Protein AF-A0A1R3KUY7-F1 (afdb_monomer)

Mean predicted aligned error: 13.01 Å

Solvent-accessible surface area (backbone atoms only — not comparable to full-atom values): 4682 Å² total; per-residue (Å²): 136,84,89,81,83,80,50,73,64,60,54,49,54,44,63,69,34,58,65,62,35,49,50,55,49,50,54,51,45,59,69,43,30,78,83,69,80,86,56,78,50,71,76,39,51,45,54,54,42,56,73,65,23,67,82,41,97,56,63,70,60,82,71,79,75,58,75,75,70,73,71,73,124

InterPro domains:
  IPR011992 EF-hand domain pair [SSF47473] (23-53)
  IPR018247 EF-Hand 1, calcium-binding site [PS00018] (33-45)

Organism: NCBI:txid93759

Foldseek 3Di:
DDDDDDDPVNVVVCVVPCVNVVVVVVVVVVQQPPVPPSDHDPVSVVVVCVVQVVVPPVRPPPPPDDVVVVVPD

Radius of gyration: 18.17 Å; Cα contacts (8 Å, |Δi|>4): 27; chains: 1; bounding box: 49×35×34 Å

pLDDT: mean 72.41, std 13.41, range [45.38, 88.88]

Sequence (73 aa):
MSVEVLDGATIVNFVEDEEAFNGSICDHFSLLDTDHDGLLSYGELLKELQSLRVFETHFGIDVKTNPKELARV

Structure (mmCIF, N/CA/C/O backbone):
data_AF-A0A1R3KUY7-F1
#
_entry.id   AF-A0A1R3KUY7-F1
#
loop_
_atom_site.group_PDB
_atom_site.id
_atom_site.type_symbol
_atom_site.label_atom_id
_atom_site.label_alt_id
_atom_site.label_comp_id
_atom_site.label_asym_id
_atom_site.label_entity_id
_atom_site.label_seq_id
_atom_site.pdbx_PDB_ins_code
_atom_site.Cartn_x
_atom_site.Cartn_y
_atom_site.Cartn_z
_atom_site.occupancy
_atom_site.B_iso_or_equiv
_atom_site.auth_seq_id
_atom_site.auth_comp_id
_atom_site.auth_asym_id
_atom_site.auth_atom_id
_atom_site.pdbx_PDB_model_num
ATOM 1 N N . MET A 1 1 ? -13.321 -1.697 -22.312 1.00 51.00 1 MET A N 1
ATOM 2 C CA . MET A 1 1 ? -12.398 -1.921 -21.185 1.00 51.00 1 MET A CA 1
ATOM 3 C C . MET A 1 1 ? -11.395 -2.966 -21.641 1.00 51.00 1 MET A C 1
ATOM 5 O O . MET A 1 1 ? -11.810 -4.085 -21.918 1.00 51.00 1 MET A O 1
ATOM 9 N N . SER A 1 2 ? -10.145 -2.568 -21.879 1.00 45.47 2 SER A N 1
ATOM 10 C CA . SER A 1 2 ? -9.029 -3.471 -22.188 1.00 45.47 2 SER A CA 1
ATOM 11 C C . SER A 1 2 ? -8.504 -4.076 -20.888 1.00 45.47 2 SER A C 1
ATOM 13 O O . SER A 1 2 ? -8.465 -3.394 -19.869 1.00 45.47 2 SER A O 1
ATOM 15 N N . VAL A 1 3 ? -8.143 -5.358 -20.913 1.00 48.12 3 VAL A N 1
ATOM 16 C CA . VAL A 1 3 ? -7.440 -6.005 -19.801 1.00 48.12 3 VAL A CA 1
ATOM 17 C C . VAL A 1 3 ? -5.957 -5.895 -20.121 1.00 48.12 3 VAL A C 1
ATOM 19 O O . VAL A 1 3 ? -5.496 -6.485 -21.097 1.00 48.12 3 VAL A O 1
ATOM 22 N N . GLU A 1 4 ? -5.237 -5.084 -19.357 1.00 60.00 4 GLU A N 1
ATOM 23 C CA . GLU A 1 4 ? -3.794 -4.921 -19.506 1.00 60.00 4 GLU A CA 1
ATOM 24 C C . GLU A 1 4 ? -3.107 -5.956 -18.621 1.00 60.00 4 GLU A C 1
ATOM 26 O O . GLU A 1 4 ? -3.306 -5.998 -17.408 1.00 60.00 4 GLU A O 1
ATOM 31 N N . VAL A 1 5 ? -2.354 -6.859 -19.248 1.00 62.34 5 VAL A N 1
ATOM 32 C CA . VAL A 1 5 ? -1.540 -7.831 -18.521 1.00 62.34 5 VAL A CA 1
ATOM 33 C C . VAL A 1 5 ? -0.252 -7.120 -18.135 1.00 62.34 5 VAL A C 1
ATOM 35 O O . VAL A 1 5 ? 0.610 -6.901 -18.982 1.00 62.34 5 VAL A O 1
ATOM 38 N N . LEU A 1 6 ? -0.146 -6.737 -16.865 1.00 67.8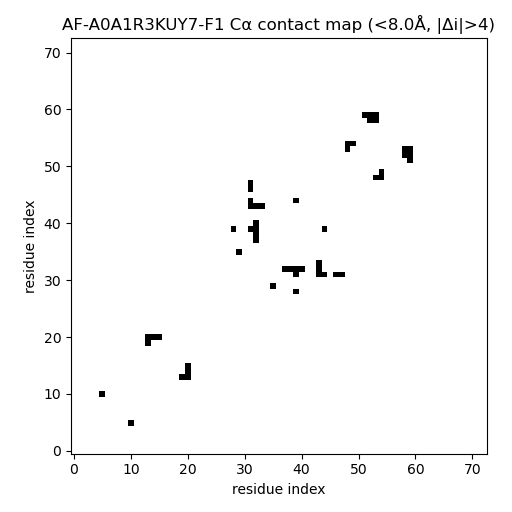1 6 LEU A N 1
ATOM 39 C CA . LEU A 1 6 ? 1.095 -6.225 -16.296 1.00 67.81 6 LEU A CA 1
ATOM 40 C C . LEU A 1 6 ? 2.064 -7.397 -16.119 1.00 67.81 6 LEU A C 1
ATOM 42 O O . LEU A 1 6 ? 1.753 -8.370 -15.427 1.00 67.81 6 LEU A O 1
ATOM 46 N N . ASP A 1 7 ? 3.219 -7.329 -16.778 1.00 78.19 7 ASP A N 1
ATOM 47 C CA . ASP A 1 7 ? 4.282 -8.302 -16.558 1.00 78.19 7 ASP A CA 1
ATOM 48 C C . ASP A 1 7 ? 5.026 -8.007 -15.244 1.00 78.19 7 ASP A C 1
ATOM 50 O O . ASP A 1 7 ? 5.003 -6.896 -14.706 1.00 78.19 7 ASP A O 1
ATOM 54 N N . GLY A 1 8 ? 5.686 -9.029 -14.694 1.00 75.00 8 GLY A N 1
ATOM 55 C CA . GLY A 1 8 ? 6.427 -8.879 -13.440 1.00 75.00 8 GLY A CA 1
ATOM 56 C C . GLY A 1 8 ? 7.549 -7.839 -13.528 1.00 75.00 8 GLY A C 1
ATOM 57 O O . GLY A 1 8 ? 7.861 -7.207 -12.526 1.00 75.00 8 GLY A O 1
ATOM 58 N N . ALA A 1 9 ? 8.121 -7.617 -14.715 1.00 79.50 9 ALA A N 1
ATOM 59 C CA . ALA A 1 9 ? 9.168 -6.621 -14.925 1.00 79.50 9 ALA A CA 1
ATOM 60 C C . ALA A 1 9 ? 8.634 -5.186 -14.799 1.00 79.50 9 ALA A C 1
ATOM 62 O O . ALA A 1 9 ? 9.292 -4.336 -14.211 1.00 79.50 9 ALA A O 1
ATOM 63 N N . THR A 1 10 ? 7.422 -4.923 -15.282 1.00 78.88 10 THR A N 1
ATOM 64 C CA . THR A 1 10 ? 6.738 -3.631 -15.160 1.00 78.88 10 THR A CA 1
ATOM 65 C C . THR A 1 10 ? 6.411 -3.333 -13.702 1.00 78.88 10 THR A C 1
ATOM 67 O O . THR A 1 10 ? 6.593 -2.205 -13.255 1.00 78.88 10 THR A O 1
ATOM 70 N N . ILE A 1 11 ? 5.999 -4.350 -12.936 1.00 79.25 11 ILE A N 1
ATOM 71 C CA . ILE A 1 11 ? 5.760 -4.212 -11.492 1.00 79.25 11 ILE A CA 1
ATOM 72 C C . ILE A 1 11 ? 7.068 -3.892 -10.764 1.00 79.25 11 ILE A C 1
ATOM 74 O O . ILE A 1 11 ? 7.099 -2.978 -9.948 1.00 79.25 11 ILE A O 1
ATOM 78 N N . VAL A 1 12 ? 8.152 -4.610 -11.070 1.00 82.06 12 VAL A N 1
ATOM 79 C CA . VAL A 1 12 ? 9.463 -4.359 -10.452 1.00 82.06 12 VAL A CA 1
ATOM 80 C C . VAL A 1 12 ? 9.970 -2.960 -10.794 1.00 82.06 12 VAL A C 1
ATOM 82 O O . VAL A 1 12 ? 10.337 -2.233 -9.882 1.00 82.06 12 VAL A O 1
ATOM 85 N N . ASN A 1 13 ? 9.898 -2.539 -12.059 1.00 83.00 13 ASN A N 1
ATOM 86 C CA . ASN A 1 13 ? 10.293 -1.188 -12.470 1.00 83.00 13 ASN A CA 1
ATOM 87 C C . ASN A 1 13 ? 9.491 -0.095 -11.747 1.00 83.00 13 ASN A C 1
ATOM 89 O O . ASN A 1 13 ? 10.053 0.933 -11.392 1.00 83.00 13 ASN A O 1
ATOM 93 N N . PHE A 1 14 ? 8.194 -0.312 -11.510 1.00 83.56 14 PHE A N 1
ATOM 94 C CA . PHE A 1 14 ? 7.373 0.616 -10.730 1.00 83.56 14 PHE A CA 1
ATOM 95 C C . PHE A 1 14 ? 7.791 0.666 -9.255 1.00 83.56 14 PHE A C 1
ATOM 97 O O . PHE A 1 14 ? 7.806 1.737 -8.666 1.00 83.56 14 PHE A O 1
ATOM 104 N N . VAL A 1 15 ? 8.136 -0.478 -8.657 1.00 82.25 15 VAL A N 1
ATOM 105 C CA . VAL A 1 15 ? 8.597 -0.548 -7.260 1.00 82.25 15 VAL A CA 1
ATOM 106 C C . VAL A 1 15 ? 9.999 0.051 -7.092 1.00 82.25 15 VAL A C 1
ATOM 108 O O . VAL A 1 15 ? 10.293 0.618 -6.045 1.00 82.25 15 VAL A O 1
ATOM 111 N N . GLU A 1 16 ? 10.865 -0.073 -8.101 1.00 87.81 16 GLU A N 1
ATOM 112 C CA . GLU A 1 16 ? 12.209 0.521 -8.105 1.00 87.81 16 GLU A CA 1
ATOM 113 C C . GLU A 1 16 ? 12.192 2.040 -8.337 1.00 87.81 16 GLU A C 1
ATOM 115 O O . GLU A 1 16 ? 13.116 2.735 -7.910 1.00 87.81 16 GLU A O 1
ATOM 120 N N . ASP A 1 17 ? 11.150 2.570 -8.979 1.00 88.88 17 ASP A N 1
ATOM 121 C CA . ASP A 1 17 ? 10.919 4.009 -9.074 1.00 88.88 17 ASP A CA 1
ATOM 122 C C . ASP A 1 17 ? 10.378 4.538 -7.739 1.00 88.88 17 ASP A C 1
ATOM 124 O O . ASP A 1 17 ? 9.171 4.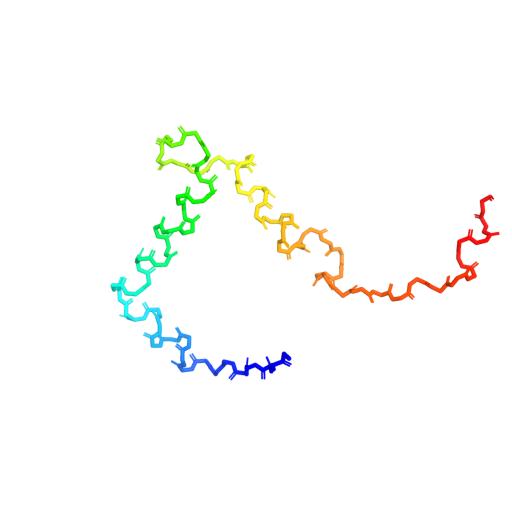621 -7.518 1.00 88.88 17 ASP A O 1
ATOM 128 N N . GLU A 1 18 ? 11.287 4.898 -6.829 1.00 85.38 18 GLU A N 1
ATOM 129 C CA . GLU A 1 18 ? 10.926 5.433 -5.512 1.00 85.38 18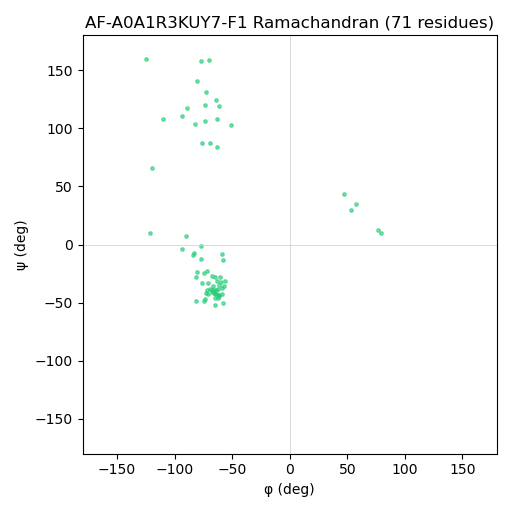 GLU A CA 1
ATOM 130 C C . GLU A 1 18 ? 10.021 6.672 -5.591 1.00 85.38 18 GLU A C 1
ATOM 132 O O . GLU A 1 18 ? 9.208 6.873 -4.694 1.00 85.38 18 GLU A O 1
ATOM 137 N N . GLU A 1 19 ? 10.130 7.516 -6.620 1.00 85.75 19 GLU A N 1
ATOM 138 C CA . GLU A 1 19 ? 9.313 8.729 -6.730 1.00 85.75 19 GLU A CA 1
ATOM 139 C C . GLU A 1 19 ? 7.874 8.376 -7.120 1.00 85.75 19 GLU A C 1
ATOM 141 O O . GLU A 1 19 ? 6.927 8.795 -6.447 1.00 85.75 19 GLU A O 1
ATOM 146 N N . ALA A 1 20 ? 7.706 7.544 -8.151 1.00 82.19 20 ALA A N 1
ATOM 147 C CA . ALA A 1 20 ? 6.395 7.063 -8.578 1.00 82.19 20 ALA A CA 1
ATOM 148 C C . ALA A 1 20 ? 5.739 6.175 -7.512 1.00 82.19 20 ALA A C 1
ATOM 150 O O . ALA A 1 20 ? 4.545 6.316 -7.230 1.00 82.19 20 ALA A O 1
ATOM 151 N N . PHE A 1 21 ? 6.521 5.294 -6.888 1.00 83.62 21 PHE A N 1
ATOM 152 C CA . PHE A 1 21 ? 6.058 4.419 -5.823 1.00 83.62 21 PHE A CA 1
ATOM 153 C C . PHE A 1 21 ? 5.635 5.222 -4.594 1.00 83.62 21 PHE A C 1
ATOM 155 O O . PHE A 1 21 ? 4.502 5.078 -4.138 1.00 83.62 21 PHE A O 1
ATOM 162 N N . ASN A 1 22 ? 6.489 6.115 -4.081 1.00 84.19 22 ASN A N 1
ATOM 163 C CA . ASN A 1 22 ? 6.144 6.919 -2.909 1.00 84.19 22 ASN A CA 1
ATOM 164 C C . ASN A 1 22 ? 4.968 7.854 -3.192 1.00 84.19 22 ASN A C 1
ATOM 166 O O . ASN A 1 22 ? 4.102 7.981 -2.335 1.00 84.19 22 ASN A O 1
ATOM 170 N N . GLY A 1 23 ? 4.884 8.464 -4.379 1.00 86.44 23 GLY A N 1
ATOM 171 C CA . GLY A 1 23 ? 3.723 9.266 -4.772 1.00 86.44 23 GLY A CA 1
ATOM 172 C C . GLY A 1 23 ? 2.430 8.450 -4.736 1.00 86.44 23 GLY A C 1
ATOM 173 O O . GLY A 1 23 ? 1.474 8.826 -4.061 1.00 86.44 23 GLY A O 1
ATOM 174 N N . SER A 1 24 ? 2.432 7.272 -5.368 1.00 83.81 24 SER A N 1
ATOM 175 C CA . SER A 1 24 ? 1.274 6.374 -5.380 1.00 83.81 24 SER A CA 1
ATOM 176 C C . SER A 1 24 ? 0.887 5.881 -3.984 1.00 83.81 24 SER A C 1
ATOM 178 O O . SER A 1 24 ? -0.302 5.738 -3.699 1.00 83.81 24 SER A O 1
ATOM 180 N N . ILE A 1 25 ? 1.865 5.588 -3.124 1.00 83.31 25 ILE A N 1
ATOM 181 C CA . ILE A 1 25 ? 1.622 5.129 -1.754 1.00 83.31 25 ILE A CA 1
ATOM 182 C C . ILE A 1 25 ? 1.113 6.277 -0.884 1.00 83.31 25 ILE A C 1
ATOM 184 O O . ILE A 1 25 ? 0.172 6.068 -0.130 1.00 83.31 25 ILE A O 1
ATOM 188 N N . CYS A 1 26 ? 1.668 7.484 -1.002 1.00 86.00 26 CYS A N 1
ATOM 189 C CA . CYS A 1 26 ? 1.205 8.661 -0.267 1.00 86.00 26 CYS A CA 1
ATOM 190 C C . CYS A 1 26 ? -0.229 9.046 -0.644 1.00 86.00 26 CYS A C 1
ATOM 192 O O . CYS A 1 26 ? -1.029 9.343 0.243 1.00 86.00 26 CYS A O 1
ATOM 194 N N . ASP A 1 27 ? -0.578 9.007 -1.931 1.00 85.38 27 ASP A N 1
ATOM 195 C CA . ASP A 1 27 ? -1.937 9.295 -2.398 1.00 85.38 27 ASP A CA 1
ATOM 196 C C . ASP A 1 27 ? -2.934 8.248 -1.885 1.00 85.38 27 ASP A C 1
ATOM 198 O O . ASP A 1 27 ? -4.017 8.590 -1.404 1.00 85.38 27 ASP A O 1
ATOM 202 N N . HIS A 1 28 ? -2.557 6.964 -1.928 1.00 83.88 28 HIS A N 1
ATOM 203 C CA . HIS A 1 28 ? -3.388 5.875 -1.407 1.00 83.88 28 HIS A CA 1
ATOM 204 C C . HIS A 1 28 ? -3.523 5.936 0.119 1.00 83.88 28 HIS A C 1
ATOM 206 O O . HIS A 1 28 ? -4.624 5.790 0.646 1.00 83.88 28 HIS A O 1
ATOM 212 N N . PHE A 1 29 ? -2.435 6.247 0.825 1.00 83.19 29 PHE A N 1
ATOM 213 C CA . PHE A 1 29 ? -2.429 6.466 2.269 1.00 83.19 29 PHE A CA 1
ATOM 214 C C . PHE A 1 29 ? -3.330 7.642 2.652 1.00 83.19 29 PHE A C 1
ATOM 216 O O . PHE A 1 29 ? -4.134 7.508 3.561 1.00 83.19 29 PHE A O 1
ATOM 223 N N . SER A 1 30 ? -3.273 8.753 1.914 1.00 85.12 30 SER A N 1
ATOM 224 C CA . SER A 1 30 ? -4.107 9.942 2.154 1.00 85.12 30 SER A CA 1
ATOM 225 C C . SER A 1 30 ? -5.600 9.685 1.942 1.00 85.12 30 SER A C 1
ATOM 227 O O . SER A 1 30 ? -6.439 10.365 2.528 1.00 85.12 30 SER A O 1
ATOM 229 N N . LEU A 1 31 ? -5.947 8.725 1.081 1.00 84.44 31 LEU A N 1
ATOM 230 C CA . LEU A 1 31 ? -7.328 8.292 0.874 1.00 84.44 31 LEU A CA 1
ATOM 231 C C . LEU A 1 31 ? -7.832 7.402 2.021 1.00 84.44 31 LEU A C 1
ATOM 233 O O . LEU A 1 31 ? -9.023 7.404 2.341 1.00 84.44 31 LEU A O 1
ATOM 237 N N . LEU A 1 32 ? -6.924 6.619 2.598 1.00 83.38 32 LEU A N 1
ATOM 238 C CA . LEU A 1 32 ? -7.182 5.655 3.659 1.00 83.38 32 LEU A CA 1
ATOM 239 C C . LEU A 1 32 ? -7.247 6.310 5.046 1.00 83.38 32 LEU A C 1
ATOM 241 O O . LEU A 1 3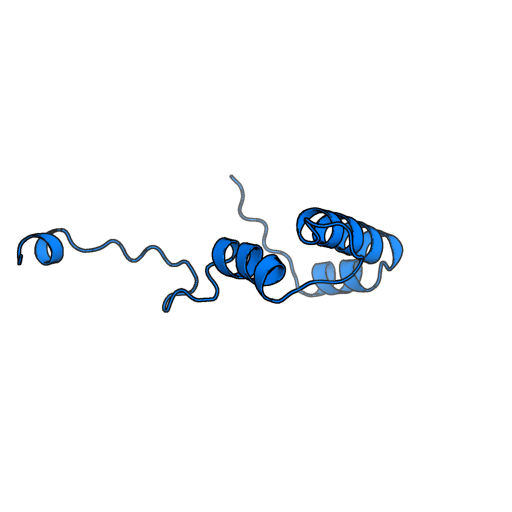2 ? -8.196 6.052 5.791 1.00 83.38 32 LEU A O 1
ATOM 245 N N . ASP A 1 33 ? -6.257 7.147 5.356 1.00 86.12 33 ASP A N 1
ATOM 246 C CA . ASP A 1 33 ? -6.109 7.935 6.582 1.00 86.12 33 ASP A CA 1
ATOM 247 C C . ASP A 1 33 ? -7.187 9.025 6.606 1.00 86.12 33 ASP A C 1
ATOM 249 O O . ASP A 1 33 ? -7.031 10.126 6.070 1.00 86.12 33 ASP A O 1
ATOM 253 N N . THR A 1 34 ? -8.353 8.655 7.134 1.00 82.94 34 THR A N 1
ATOM 254 C CA . THR A 1 34 ? -9.558 9.485 7.061 1.00 82.94 34 THR A CA 1
ATOM 255 C C . THR A 1 34 ? -9.542 10.552 8.151 1.00 82.94 34 THR A C 1
ATOM 257 O O . THR A 1 34 ? -10.183 11.595 7.995 1.00 82.94 34 THR A O 1
ATOM 260 N N . ASP A 1 35 ? -8.873 10.281 9.272 1.00 86.19 35 ASP A N 1
ATOM 261 C CA . ASP A 1 35 ? -8.726 11.227 10.375 1.00 86.19 35 ASP A CA 1
ATOM 262 C C . ASP A 1 35 ? -7.442 12.071 10.296 1.00 86.19 35 ASP A C 1
ATOM 264 O O . ASP A 1 35 ? -7.314 13.046 11.044 1.00 86.19 35 ASP A O 1
ATOM 268 N N . HIS A 1 36 ? -6.589 11.799 9.304 1.00 84.81 36 HIS A N 1
ATOM 269 C CA . HIS A 1 36 ? -5.347 12.511 9.018 1.00 84.81 36 HIS A CA 1
ATOM 270 C C . HIS A 1 36 ? -4.391 12.507 10.216 1.00 84.81 36 HIS A C 1
ATOM 272 O O . HIS A 1 36 ? -3.694 13.499 10.471 1.00 84.81 36 HIS A O 1
ATOM 278 N N . ASP A 1 37 ? -4.376 11.410 10.976 1.00 88.12 37 ASP A N 1
ATOM 279 C CA . ASP A 1 37 ? -3.495 11.226 12.126 1.00 88.12 37 ASP A CA 1
ATOM 280 C C . ASP A 1 37 ? -2.085 10.738 11.728 1.00 88.12 37 ASP A C 1
ATOM 282 O O . ASP A 1 37 ? -1.161 10.749 12.552 1.00 88.12 37 ASP A O 1
ATOM 286 N N . GLY A 1 38 ? -1.887 10.402 10.446 1.00 84.88 38 GLY A N 1
ATOM 287 C CA . GLY A 1 38 ? -0.627 9.916 9.891 1.00 84.88 38 GLY A CA 1
ATOM 288 C C . GLY A 1 38 ? -0.362 8.436 10.170 1.00 84.88 38 GLY A C 1
ATOM 289 O O . GLY A 1 38 ? 0.748 7.954 9.925 1.00 84.88 38 GLY A O 1
ATOM 290 N N . LEU A 1 39 ? -1.348 7.708 10.686 1.00 85.69 39 LEU A N 1
ATOM 291 C CA . LEU A 1 39 ? -1.340 6.276 10.939 1.00 85.69 39 LEU A CA 1
ATOM 292 C C . LEU A 1 39 ? -2.541 5.633 10.234 1.00 85.69 39 LEU A C 1
ATOM 294 O O . LEU A 1 39 ? -3.508 6.276 9.863 1.00 85.69 39 LEU A O 1
ATOM 298 N N . LEU A 1 40 ? -2.466 4.321 10.009 1.00 84.06 40 LEU A N 1
ATOM 299 C CA . LEU A 1 40 ? -3.617 3.563 9.522 1.00 84.06 40 LEU A CA 1
ATOM 300 C C . LEU A 1 40 ? -4.116 2.660 10.626 1.00 84.06 40 LEU A C 1
ATOM 302 O O . LEU A 1 40 ? -3.493 1.647 10.968 1.00 84.06 40 LEU A O 1
ATOM 306 N N . SER A 1 41 ? -5.269 3.015 11.177 1.00 84.19 41 SER A N 1
ATOM 307 C CA . SER A 1 41 ? -5.979 2.145 12.093 1.00 84.19 41 SER A CA 1
ATOM 308 C C . SER A 1 41 ? -6.560 0.934 11.354 1.00 84.19 41 SER A C 1
ATOM 310 O O . SER A 1 41 ? -6.803 0.943 10.144 1.00 84.19 41 SER A O 1
ATOM 312 N N . TYR A 1 42 ? -6.847 -0.140 12.095 1.00 81.56 42 TYR A N 1
ATOM 313 C CA . TYR A 1 42 ? -7.522 -1.309 11.520 1.00 81.56 42 TYR A CA 1
ATOM 314 C C . TYR A 1 42 ? -8.867 -0.938 10.877 1.00 81.56 42 TYR A C 1
ATOM 316 O O . TYR A 1 42 ? -9.231 -1.509 9.855 1.00 81.56 42 TYR A O 1
ATOM 324 N N . GLY A 1 43 ? -9.599 0.019 11.458 1.00 82.31 43 GLY A N 1
ATOM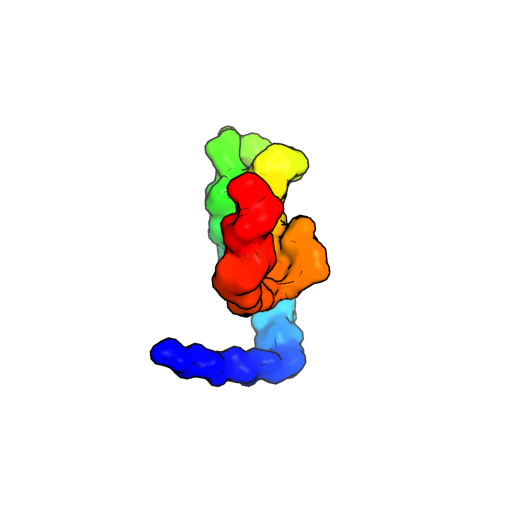 325 C CA . GLY A 1 43 ? -10.884 0.472 10.925 1.00 82.31 43 GLY A CA 1
ATOM 326 C C . GLY A 1 43 ? -10.757 1.182 9.578 1.00 82.31 43 GLY A C 1
ATOM 327 O O . GLY A 1 43 ? -11.617 1.008 8.715 1.00 82.31 43 GLY A O 1
ATOM 328 N N . GLU A 1 44 ? -9.679 1.933 9.375 1.00 84.56 44 GLU A N 1
ATOM 329 C CA . GLU A 1 44 ? -9.387 2.616 8.112 1.00 84.56 44 GLU A CA 1
ATOM 330 C C . GLU A 1 44 ? -8.923 1.634 7.045 1.00 84.56 44 GLU A C 1
ATOM 332 O O . GLU A 1 44 ? -9.497 1.591 5.957 1.00 84.56 44 GLU A O 1
ATOM 337 N N . LEU A 1 45 ? -7.988 0.745 7.391 1.00 82.00 45 LEU A N 1
ATOM 338 C CA . LEU A 1 45 ? -7.512 -0.308 6.493 1.00 82.00 45 LEU A CA 1
ATOM 339 C C . LEU A 1 45 ? -8.637 -1.271 6.071 1.00 82.00 45 LEU A C 1
ATOM 341 O O . LEU A 1 45 ? -8.666 -1.766 4.943 1.00 82.00 45 LEU A O 1
ATOM 345 N N . LEU A 1 46 ? -9.589 -1.541 6.972 1.00 80.75 46 LEU A N 1
ATOM 346 C CA . LEU A 1 46 ? -10.714 -2.440 6.722 1.00 80.75 46 LEU A CA 1
ATOM 347 C C . LEU A 1 46 ? -11.583 -1.971 5.548 1.00 80.75 46 LEU A C 1
ATOM 349 O O . LEU A 1 46 ? -12.101 -2.821 4.824 1.00 80.75 46 LEU A O 1
ATOM 353 N N . LYS A 1 47 ? -11.717 -0.657 5.322 1.00 75.50 47 LYS A N 1
ATOM 354 C CA . LYS A 1 47 ? -12.475 -0.122 4.178 1.00 75.50 47 LYS A CA 1
ATOM 355 C C . LYS A 1 47 ? -11.869 -0.567 2.847 1.00 75.50 47 LYS A C 1
ATOM 357 O O . LYS A 1 47 ? -12.597 -1.043 1.979 1.00 75.50 47 LYS A O 1
ATOM 362 N N . GLU A 1 48 ? -10.546 -0.499 2.712 1.00 75.19 48 GLU A N 1
ATOM 363 C CA . GLU A 1 48 ? -9.863 -0.952 1.495 1.00 75.19 48 GLU A CA 1
ATOM 364 C C . GLU A 1 48 ? -9.860 -2.473 1.371 1.00 75.19 48 GLU A C 1
ATOM 366 O O . GLU A 1 48 ? -10.107 -3.001 0.293 1.00 75.19 48 GLU A O 1
ATOM 371 N N . LEU A 1 49 ? -9.670 -3.213 2.464 1.00 70.94 49 LEU A N 1
ATOM 372 C CA . LEU A 1 49 ? -9.744 -4.678 2.415 1.00 70.94 49 LEU A CA 1
ATOM 373 C C . LEU A 1 49 ? -11.142 -5.188 2.021 1.00 70.94 49 LEU A C 1
ATOM 375 O O . LEU A 1 49 ? -11.262 -6.232 1.373 1.00 70.94 49 LEU A O 1
ATOM 379 N N . GLN A 1 50 ? -12.197 -4.454 2.387 1.00 70.31 50 GLN A N 1
ATOM 380 C CA . GLN A 1 50 ? -13.561 -4.693 1.910 1.00 70.31 50 GLN A CA 1
ATOM 381 C C . GLN A 1 50 ? -13.723 -4.307 0.432 1.00 70.31 50 GLN A C 1
ATOM 383 O O . GLN A 1 50 ? -14.307 -5.082 -0.323 1.00 70.31 50 GLN A O 1
ATOM 388 N N . SER A 1 51 ? -13.171 -3.167 0.001 1.00 68.88 51 SER A N 1
ATOM 389 C CA . SER A 1 51 ? -13.161 -2.722 -1.405 1.00 68.88 51 SER A CA 1
ATOM 390 C C . SER A 1 51 ? -12.471 -3.735 -2.329 1.00 68.88 51 SER A C 1
ATOM 392 O O . SER A 1 51 ? -12.999 -4.107 -3.377 1.00 68.88 51 SER A O 1
ATOM 394 N N . LEU A 1 52 ? -11.336 -4.276 -1.881 1.00 65.62 52 LEU A N 1
ATOM 395 C CA . LEU A 1 52 ? -10.557 -5.308 -2.565 1.00 65.62 52 LEU A CA 1
ATOM 396 C C . LEU A 1 52 ? -11.157 -6.716 -2.431 1.00 65.62 52 LEU A C 1
ATOM 398 O O . LEU A 1 52 ? -10.599 -7.667 -2.976 1.00 65.62 52 LEU A O 1
ATOM 402 N N . ARG A 1 53 ? -12.277 -6.870 -1.706 1.00 62.72 53 ARG A N 1
ATOM 403 C CA . ARG A 1 53 ? -12.990 -8.145 -1.512 1.00 62.72 53 ARG A CA 1
ATOM 404 C C . ARG A 1 53 ? -12.096 -9.276 -0.985 1.00 62.72 53 ARG A C 1
ATOM 406 O O . ARG A 1 53 ? -12.356 -10.453 -1.222 1.00 62.72 53 ARG A O 1
ATOM 413 N N . VAL A 1 54 ? -11.058 -8.933 -0.222 1.00 60.12 54 VAL A N 1
ATOM 414 C CA . VAL A 1 54 ? -10.059 -9.887 0.305 1.00 60.12 54 VAL A CA 1
ATOM 415 C C . VAL A 1 54 ? -10.678 -10.839 1.333 1.00 60.12 54 VAL A C 1
ATOM 417 O O . VAL A 1 54 ? -10.224 -11.968 1.496 1.00 60.12 54 VAL A O 1
ATOM 420 N N . PHE A 1 55 ? -11.743 -10.400 2.007 1.00 55.00 55 PHE A N 1
ATOM 421 C CA . PHE A 1 55 ? -12.505 -11.223 2.949 1.00 55.00 55 PHE A CA 1
ATOM 422 C C . PHE A 1 55 ? -13.572 -12.097 2.287 1.00 55.00 55 PHE A C 1
ATOM 424 O O . PHE A 1 55 ? -14.170 -12.942 2.957 1.00 55.00 55 PHE A O 1
ATOM 431 N N . GLU A 1 56 ? -13.838 -11.916 0.993 1.00 60.81 56 GLU A N 1
ATOM 432 C CA . GLU A 1 56 ? -14.746 -12.806 0.285 1.00 60.81 56 GLU A CA 1
ATOM 433 C C . GLU A 1 56 ? -14.051 -14.150 0.074 1.00 60.81 56 GLU A C 1
ATOM 435 O O . GLU A 1 56 ? -12.937 -14.226 -0.442 1.00 60.81 56 GLU A O 1
ATOM 440 N N . THR A 1 57 ? -14.735 -15.244 0.413 1.00 58.38 57 THR A N 1
ATOM 441 C CA . THR A 1 57 ? -14.230 -16.626 0.277 1.00 58.38 57 THR A CA 1
ATOM 442 C C . THR A 1 57 ? -13.865 -16.994 -1.174 1.00 58.38 57 THR A C 1
ATOM 444 O O . THR A 1 57 ? -13.288 -18.049 -1.433 1.00 58.38 57 THR A O 1
ATOM 447 N N . HIS A 1 58 ? -14.197 -16.121 -2.127 1.00 57.59 58 HIS A N 1
ATOM 448 C CA . HIS A 1 58 ? -13.979 -16.278 -3.560 1.00 57.59 58 HIS A CA 1
ATOM 449 C C . HIS A 1 58 ? -13.121 -15.164 -4.175 1.00 57.59 58 HIS A C 1
ATOM 451 O O . HIS A 1 58 ? -13.046 -15.102 -5.399 1.00 57.59 58 HIS A O 1
ATOM 457 N N . PHE A 1 59 ? -12.500 -14.292 -3.366 1.00 54.56 59 PHE A N 1
ATOM 458 C CA . PHE A 1 59 ? -11.656 -13.182 -3.835 1.00 54.56 59 PHE A CA 1
ATOM 459 C C . PHE A 1 59 ? -12.306 -12.361 -4.970 1.00 54.56 59 PHE A C 1
ATOM 461 O O . PHE A 1 59 ? -11.671 -12.075 -5.984 1.00 54.56 59 PHE A O 1
ATOM 468 N N . GLY A 1 60 ? -13.598 -12.035 -4.855 1.00 53.66 60 GLY A N 1
ATOM 469 C CA . GLY A 1 60 ? -14.296 -11.235 -5.865 1.00 53.66 60 GLY A CA 1
ATOM 470 C C . GLY A 1 60 ? -14.693 -11.962 -7.156 1.00 53.66 60 GLY A C 1
ATOM 471 O O . GLY A 1 60 ? -15.103 -11.304 -8.113 1.00 53.66 60 GLY A O 1
ATOM 472 N N . ILE A 1 61 ? -14.629 -13.297 -7.219 1.00 56.62 61 ILE A N 1
ATOM 473 C CA . ILE A 1 61 ? -15.302 -14.044 -8.290 1.00 56.62 61 ILE A CA 1
ATOM 474 C C . ILE A 1 61 ? -16.808 -14.012 -8.006 1.00 56.62 61 ILE A C 1
ATOM 476 O O . ILE A 1 61 ? -17.286 -14.728 -7.124 1.00 56.62 61 ILE A O 1
ATOM 480 N N . ASP A 1 62 ? -17.557 -13.220 -8.780 1.00 56.38 62 ASP A N 1
ATOM 481 C CA . ASP A 1 62 ? -19.022 -13.301 -8.845 1.00 56.38 62 ASP A CA 1
ATOM 482 C C . ASP A 1 62 ? -19.414 -14.684 -9.390 1.00 56.38 62 ASP A C 1
ATOM 484 O O . ASP A 1 62 ? -19.634 -14.900 -10.589 1.00 56.38 62 ASP A O 1
ATOM 488 N N . VAL A 1 63 ? -19.476 -15.673 -8.500 1.00 57.03 63 VAL A N 1
ATOM 489 C CA . VAL A 1 63 ? -20.119 -16.948 -8.789 1.00 57.03 63 VAL A CA 1
ATOM 490 C C . VAL A 1 63 ? -21.584 -16.616 -9.028 1.00 57.03 63 VAL A C 1
ATOM 492 O O . VAL A 1 63 ? -22.305 -16.261 -8.099 1.00 57.03 63 VAL A O 1
ATOM 495 N N . LYS A 1 64 ? -22.025 -16.700 -10.290 1.00 57.81 64 LYS A N 1
ATOM 496 C CA . LYS A 1 64 ? -23.438 -16.575 -10.662 1.00 57.81 64 LYS A CA 1
ATOM 497 C C . LYS A 1 64 ? -24.246 -17.532 -9.792 1.00 57.81 64 LYS A C 1
ATOM 499 O O . LYS A 1 64 ? -24.251 -18.738 -10.041 1.00 57.81 64 LYS A O 1
ATOM 504 N N . THR A 1 65 ? -24.918 -16.998 -8.779 1.00 55.31 65 THR A N 1
ATOM 505 C CA . THR A 1 65 ? -25.798 -17.775 -7.915 1.00 55.31 65 THR A CA 1
ATOM 506 C C . THR A 1 65 ? -26.897 -18.340 -8.800 1.00 55.31 65 THR A C 1
ATOM 508 O O . THR A 1 65 ? -27.609 -17.615 -9.499 1.00 55.31 65 THR A O 1
ATOM 511 N N . ASN A 1 66 ? -26.979 -19.666 -8.855 1.00 54.94 66 ASN A N 1
ATOM 512 C CA . ASN A 1 66 ? -27.966 -20.352 -9.667 1.00 54.94 66 ASN A CA 1
ATOM 513 C C . ASN A 1 66 ? -29.358 -19.994 -9.111 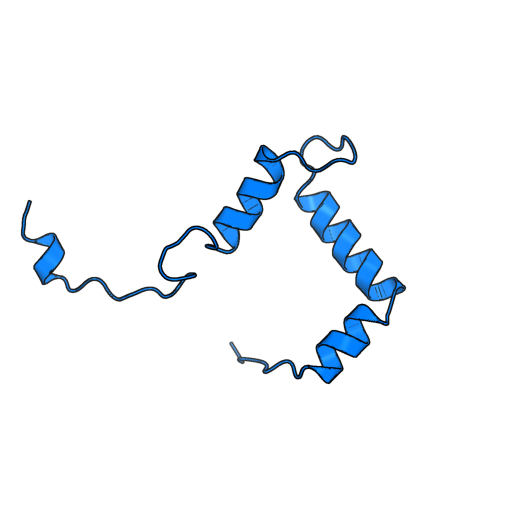1.00 54.94 66 ASN A C 1
ATOM 515 O O . ASN A 1 66 ? -29.598 -20.230 -7.926 1.00 54.94 66 ASN A O 1
ATOM 519 N N . PRO A 1 67 ? -30.298 -19.458 -9.912 1.00 58.78 67 PRO A N 1
ATOM 520 C CA . PRO A 1 67 ? -31.599 -18.987 -9.422 1.00 58.78 67 PRO A CA 1
ATOM 521 C C . PRO A 1 67 ? -32.437 -20.059 -8.700 1.00 58.78 67 PRO A C 1
ATOM 523 O O . PRO A 1 67 ? -33.402 -19.730 -8.017 1.00 58.78 67 PRO A O 1
ATOM 526 N N . LYS A 1 68 ? -32.065 -21.343 -8.802 1.00 57.09 68 LYS A N 1
ATOM 527 C CA . LYS A 1 68 ? -32.674 -22.438 -8.034 1.00 57.09 68 LYS A CA 1
ATOM 528 C C . LYS A 1 68 ? -32.319 -22.446 -6.542 1.00 57.09 68 LYS A C 1
ATOM 530 O O . LYS A 1 68 ? -33.081 -23.023 -5.772 1.00 57.09 68 LYS A O 1
ATOM 535 N N . GLU A 1 69 ? -31.214 -21.831 -6.124 1.00 56.97 69 GLU A N 1
ATOM 536 C CA . GLU A 1 69 ? -30.828 -21.763 -4.704 1.00 56.97 69 GLU A CA 1
ATOM 537 C C . GLU A 1 69 ? -31.589 -20.669 -3.941 1.00 56.97 69 GLU A C 1
ATOM 539 O O . GLU A 1 69 ? -31.825 -20.813 -2.747 1.00 56.97 69 GLU A O 1
ATOM 544 N N . LEU A 1 70 ? -32.087 -19.640 -4.639 1.00 55.19 70 LEU A N 1
ATOM 545 C CA . LEU A 1 70 ? -32.917 -18.575 -4.057 1.00 55.19 70 LEU A CA 1
ATOM 546 C C . LEU A 1 70 ? -34.377 -18.994 -3.807 1.00 55.19 70 LEU A C 1
ATOM 548 O O . LEU A 1 70 ? -35.112 -18.287 -3.128 1.00 55.19 70 LEU A O 1
ATOM 552 N N . ALA A 1 71 ? -34.814 -20.132 -4.353 1.00 55.50 71 ALA A N 1
ATOM 553 C CA . ALA A 1 71 ? -36.201 -20.599 -4.266 1.00 55.50 71 ALA A CA 1
ATOM 554 C C . ALA A 1 71 ? -36.486 -21.493 -3.042 1.00 55.50 71 ALA A C 1
ATOM 556 O O . ALA A 1 71 ? -37.558 -22.092 -2.954 1.00 55.50 71 ALA A O 1
ATOM 557 N N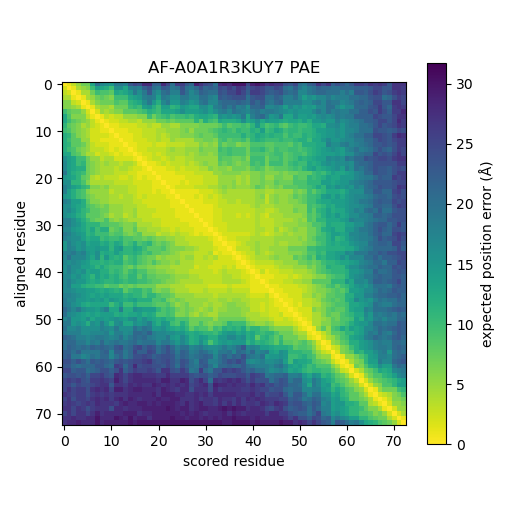 . ARG A 1 72 ? -35.527 -21.635 -2.118 1.00 52.12 72 ARG A N 1
ATOM 558 C CA . ARG A 1 72 ? -35.677 -22.404 -0.874 1.00 52.12 72 ARG 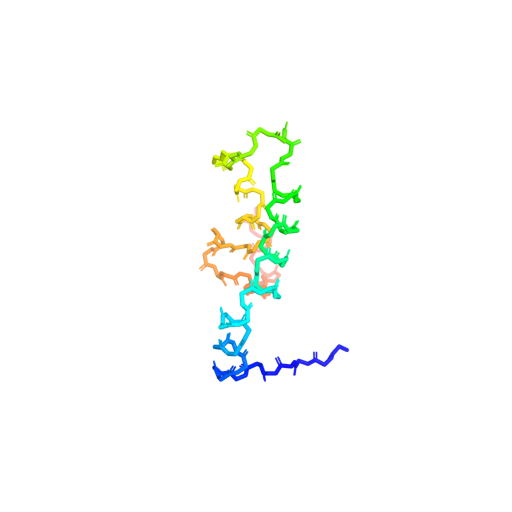A CA 1
ATOM 559 C C . ARG A 1 72 ? -35.475 -21.517 0.355 1.00 52.12 72 ARG A C 1
ATOM 561 O O . ARG A 1 72 ? -34.531 -21.734 1.108 1.00 52.12 72 ARG 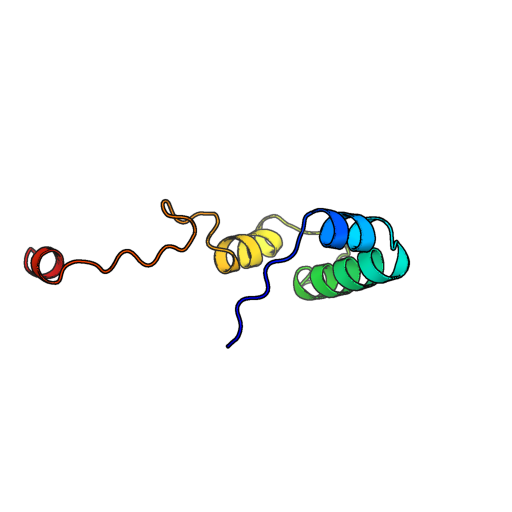A O 1
ATOM 568 N N . VAL A 1 73 ? -36.377 -20.560 0.557 1.00 45.38 73 VAL A N 1
ATOM 569 C CA . VAL A 1 73 ? -36.713 -19.990 1.874 1.00 45.38 73 VAL A CA 1
ATOM 570 C C . VAL A 1 73 ? -38.213 -19.747 1.912 1.00 45.38 73 VAL A C 1
ATOM 572 O O . VAL A 1 73 ? -38.726 -19.169 0.929 1.00 45.38 73 VAL A O 1
#

Secondary structure (DSSP, 8-state):
-------HHHHHHHHH-HHHHHHHHHHHHHHH-SS-SSS--HHHHHHHHHHTTTTSTTTT------TTTTT--